Protein AF-A0A3N1J635-F1 (afdb_monomer_lite)

Secondary structure (DSSP, 8-state):
-EEEEE-SS-EEEEETTEEEE---SSTTPPP-EEEEEETTEEEEEETTEEEEEETTEEEETTTEEEETTEEEEGGGTTT--STTHHHHHHHHHHHHHHHHTSEETTEE---HHHHHHHGGG-

Structure (mmCIF, N/CA/C/O backbone):
data_AF-A0A3N1J635-F1
#
_entry.id   AF-A0A3N1J635-F1
#
loop_
_atom_site.group_PDB
_atom_site.id
_atom_site.type_symbol
_atom_site.label_atom_id
_atom_site.label_alt_id
_atom_site.label_comp_id
_atom_site.label_asym_id
_atom_site.label_entity_id
_atom_site.label_seq_id
_atom_site.pdbx_PDB_ins_code
_atom_site.Cartn_x
_atom_site.Cartn_y
_atom_site.Cartn_z
_atom_site.occupancy
_atom_site.B_iso_or_equiv
_atom_site.auth_seq_id
_atom_site.auth_comp_id
_atom_site.auth_asym_id
_atom_site.auth_atom_id
_atom_site.pdbx_PDB_model_num
ATOM 1 N N . MET A 1 1 ? 3.151 10.878 -5.453 1.00 92.69 1 MET A N 1
ATOM 2 C CA . MET A 1 1 ? 3.219 9.441 -5.118 1.00 92.69 1 MET A CA 1
ATOM 3 C C . MET A 1 1 ? 4.577 8.909 -5.542 1.00 92.69 1 MET A C 1
ATOM 5 O O . MET A 1 1 ? 5.062 9.322 -6.589 1.00 92.69 1 MET A O 1
ATOM 9 N N . ASN A 1 2 ? 5.186 8.052 -4.728 1.00 96.00 2 ASN A N 1
ATOM 10 C CA . ASN A 1 2 ? 6.453 7.382 -5.018 1.00 96.00 2 ASN A CA 1
ATOM 11 C C . ASN A 1 2 ? 6.227 5.872 -4.988 1.00 96.00 2 ASN A C 1
ATOM 13 O O . ASN A 1 2 ? 5.566 5.387 -4.074 1.00 96.00 2 ASN A O 1
ATOM 17 N N . ILE A 1 3 ? 6.777 5.138 -5.948 1.00 97.25 3 ILE A N 1
ATOM 18 C CA . ILE A 1 3 ? 6.689 3.676 -6.009 1.00 97.25 3 ILE A CA 1
ATOM 19 C C . ILE A 1 3 ? 8.107 3.117 -6.056 1.00 97.25 3 ILE A C 1
ATOM 21 O O . ILE A 1 3 ? 8.920 3.549 -6.866 1.00 97.25 3 ILE A O 1
ATOM 25 N N . PHE A 1 4 ? 8.407 2.143 -5.211 1.00 97.62 4 PHE A N 1
ATOM 26 C CA . PHE A 1 4 ? 9.686 1.450 -5.171 1.00 97.62 4 PHE A CA 1
ATOM 27 C C . PHE A 1 4 ? 9.448 -0.015 -5.509 1.00 97.62 4 PHE A C 1
ATOM 29 O O . PHE A 1 4 ? 8.783 -0.720 -4.754 1.00 97.62 4 PHE A O 1
ATOM 36 N N . LYS A 1 5 ? 9.979 -0.474 -6.642 1.00 96.50 5 LYS A N 1
ATOM 37 C CA . LYS A 1 5 ? 9.943 -1.884 -7.044 1.00 96.50 5 LYS A CA 1
ATOM 38 C C . LYS A 1 5 ? 11.257 -2.535 -6.659 1.00 96.50 5 LYS A C 1
ATOM 40 O O . LYS A 1 5 ? 12.308 -2.131 -7.159 1.00 96.50 5 LYS A O 1
ATOM 45 N N . HIS A 1 6 ? 11.195 -3.526 -5.783 1.00 96.75 6 HIS A N 1
ATOM 46 C CA . HIS A 1 6 ? 12.367 -4.234 -5.291 1.00 96.75 6 HIS A CA 1
ATOM 47 C C . HIS A 1 6 ? 12.584 -5.514 -6.091 1.00 96.75 6 HIS A C 1
ATO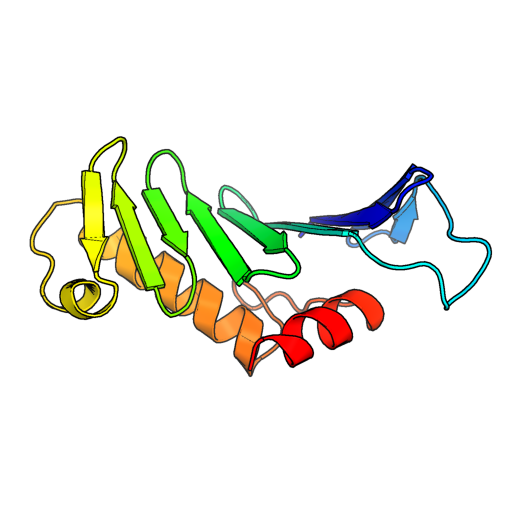M 49 O O . HIS A 1 6 ? 11.704 -6.371 -6.167 1.00 96.75 6 HIS A O 1
ATOM 55 N N . TYR A 1 7 ? 13.777 -5.646 -6.653 1.00 95.62 7 TYR A N 1
ATOM 56 C CA . TYR A 1 7 ? 14.266 -6.826 -7.355 1.00 95.62 7 TYR A CA 1
ATOM 57 C C . TYR A 1 7 ? 15.438 -7.415 -6.575 1.00 95.62 7 TYR A C 1
ATOM 59 O O . TYR A 1 7 ? 15.968 -6.794 -5.652 1.00 95.62 7 TYR A O 1
ATOM 67 N N . ARG A 1 8 ? 15.892 -8.607 -6.970 1.00 94.50 8 ARG A N 1
ATOM 68 C CA . ARG A 1 8 ? 17.088 -9.220 -6.371 1.00 94.50 8 ARG A CA 1
ATOM 69 C C . ARG A 1 8 ? 18.328 -8.327 -6.509 1.00 94.50 8 ARG A C 1
ATOM 71 O O . ARG A 1 8 ? 19.135 -8.276 -5.589 1.00 94.50 8 ARG A O 1
ATOM 78 N N . ASN A 1 9 ? 18.462 -7.644 -7.644 1.00 93.62 9 ASN A N 1
ATOM 79 C CA . ASN A 1 9 ? 19.675 -6.915 -8.018 1.00 93.62 9 ASN A CA 1
ATOM 80 C C . ASN A 1 9 ? 19.616 -5.414 -7.699 1.00 93.62 9 ASN A C 1
ATOM 82 O O . ASN A 1 9 ? 20.615 -4.715 -7.847 1.00 93.62 9 ASN A O 1
ATOM 86 N N . GLY A 1 10 ? 18.467 -4.898 -7.260 1.00 95.62 10 GLY A N 1
ATOM 87 C CA . GLY A 1 10 ? 18.327 -3.480 -6.963 1.00 95.62 10 GLY A CA 1
ATOM 88 C C . GLY A 1 10 ? 16.883 -3.018 -6.839 1.00 95.62 10 GLY A C 1
ATOM 89 O O . GLY A 1 10 ? 15.946 -3.812 -6.805 1.00 95.62 10 GLY A O 1
ATOM 90 N N . THR A 1 11 ? 16.703 -1.703 -6.734 1.00 97.25 11 THR A N 1
ATOM 91 C CA . THR A 1 11 ? 15.385 -1.069 -6.601 1.00 97.25 11 THR A CA 1
ATOM 92 C C . THR A 1 11 ? 15.188 -0.032 -7.696 1.00 97.25 11 THR A C 1
ATOM 94 O O . THR A 1 11 ? 16.042 0.836 -7.876 1.00 97.25 11 THR A O 1
ATOM 97 N N . THR A 1 12 ? 14.055 -0.103 -8.391 1.00 96.38 12 THR A N 1
ATOM 98 C CA . THR A 1 12 ? 13.582 0.982 -9.260 1.00 96.38 12 THR A CA 1
ATOM 99 C C . THR A 1 12 ? 12.707 1.917 -8.435 1.00 96.38 12 THR A C 1
ATOM 101 O O . THR A 1 12 ? 11.755 1.458 -7.800 1.00 96.38 12 THR A O 1
ATOM 104 N N . HIS A 1 13 ? 12.980 3.216 -8.469 1.00 96.81 13 HIS A N 1
ATOM 105 C CA . HIS A 1 13 ? 12.145 4.254 -7.869 1.00 96.81 13 HIS A CA 1
ATOM 106 C C . HIS A 1 13 ? 11.390 4.993 -8.973 1.00 96.81 13 HIS A C 1
ATOM 108 O O . HIS A 1 13 ? 11.992 5.509 -9.905 1.00 96.81 13 HIS A O 1
ATOM 114 N N . ILE A 1 14 ? 10.066 5.023 -8.886 1.00 94.44 14 ILE A N 1
ATOM 115 C CA . ILE A 1 14 ? 9.170 5.692 -9.827 1.00 94.44 14 ILE A CA 1
ATOM 116 C C . ILE A 1 14 ? 8.509 6.868 -9.119 1.00 94.44 14 ILE A C 1
ATOM 118 O O . ILE A 1 14 ? 7.963 6.738 -8.020 1.00 94.44 14 ILE A O 1
ATOM 122 N N . THR A 1 15 ? 8.540 8.013 -9.786 1.00 92.25 15 THR A N 1
ATOM 123 C CA . THR A 1 15 ? 7.937 9.273 -9.353 1.00 92.25 15 THR A CA 1
ATOM 124 C C . THR A 1 15 ? 7.111 9.868 -10.491 1.00 92.25 15 THR A C 1
ATOM 126 O O . THR A 1 15 ? 7.095 9.343 -11.604 1.00 92.25 15 THR A O 1
ATOM 129 N N . SER A 1 16 ? 6.454 11.002 -10.249 1.00 86.75 16 SER A N 1
ATOM 130 C CA . SER A 1 16 ? 5.748 11.738 -11.304 1.00 86.75 16 SER A CA 1
ATOM 131 C C . SER A 1 16 ? 6.665 12.275 -12.409 1.00 86.75 16 SER A C 1
ATOM 133 O O . SER A 1 16 ? 6.176 12.561 -13.495 1.00 86.75 16 SER A O 1
ATOM 135 N N . SER A 1 17 ? 7.969 12.435 -12.154 1.00 88.06 17 SER A N 1
ATOM 136 C CA . SER A 1 17 ? 8.940 12.930 -13.141 1.00 88.06 17 SER A CA 1
ATOM 137 C C . SER A 1 17 ? 9.660 11.818 -13.909 1.00 88.06 17 SER A C 1
ATOM 139 O O . SER A 1 17 ? 10.460 12.120 -14.791 1.00 88.06 17 SER A O 1
ATOM 141 N N . GLY A 1 18 ? 9.389 10.547 -13.595 1.00 89.62 18 GLY A N 1
ATOM 142 C CA . GLY A 1 18 ? 9.998 9.390 -14.251 1.00 89.62 18 GLY A CA 1
ATOM 143 C C . GLY A 1 18 ? 10.548 8.355 -13.270 1.00 89.62 18 GLY A C 1
ATOM 144 O O . GLY A 1 18 ? 10.279 8.404 -12.064 1.00 89.62 18 GLY A O 1
ATOM 145 N N . SER A 1 19 ? 11.314 7.405 -13.809 1.00 92.12 19 SER A N 1
ATOM 146 C CA . SER A 1 19 ? 11.941 6.308 -13.069 1.00 92.12 19 SER A CA 1
ATOM 147 C C . SER A 1 19 ? 13.455 6.477 -12.944 1.00 92.12 19 SER A C 1
ATOM 149 O O . SER A 1 19 ? 14.116 6.860 -13.907 1.00 92.12 19 SER A O 1
ATOM 151 N N . THR A 1 20 ? 14.011 6.134 -11.786 1.00 94.75 20 THR A N 1
ATOM 152 C CA . THR A 1 20 ? 15.453 6.129 -11.501 1.00 94.75 20 THR A CA 1
ATOM 153 C C . THR A 1 20 ? 15.857 4.869 -10.725 1.00 94.75 20 THR A C 1
ATOM 155 O O . THR A 1 20 ? 15.009 4.124 -10.226 1.00 94.75 20 THR A O 1
ATOM 158 N N . GLY A 1 21 ? 17.164 4.620 -10.607 1.00 94.06 21 GLY A N 1
ATOM 159 C CA . GLY A 1 21 ? 17.709 3.479 -9.870 1.00 94.06 21 GLY A CA 1
ATOM 160 C C . GLY A 1 21 ? 17.962 2.267 -10.760 1.00 94.06 21 GLY A C 1
ATOM 161 O O . GLY A 1 21 ? 18.384 2.415 -11.903 1.00 94.06 21 GLY A O 1
ATOM 162 N N . TYR A 1 22 ? 17.747 1.070 -10.216 1.00 94.56 22 TYR A N 1
ATOM 163 C CA . TYR A 1 22 ? 17.959 -0.172 -10.953 1.00 94.56 22 TYR A CA 1
ATOM 164 C C . TYR A 1 22 ? 16.969 -0.285 -12.110 1.00 94.56 22 TYR A C 1
ATOM 166 O O . TYR A 1 22 ? 15.758 -0.166 -11.906 1.00 94.56 22 TYR A O 1
ATOM 174 N N . GLU A 1 23 ? 17.487 -0.553 -13.301 1.00 90.88 23 GLU A N 1
ATOM 175 C CA . GLU A 1 23 ? 16.697 -0.879 -14.478 1.00 90.88 23 GLU A CA 1
ATOM 176 C C . GLU A 1 23 ? 16.802 -2.392 -14.712 1.00 90.88 23 GLU A C 1
ATOM 178 O O . GLU A 1 23 ? 17.909 -2.890 -14.922 1.00 90.88 23 GLU A O 1
ATOM 183 N N . PRO A 1 24 ? 15.694 -3.149 -14.611 1.00 86.88 24 PRO A N 1
ATOM 184 C CA . PRO A 1 24 ? 15.732 -4.587 -14.838 1.00 86.88 24 PRO A CA 1
ATOM 185 C C . PRO A 1 24 ? 16.089 -4.867 -16.300 1.00 86.88 24 PRO A C 1
ATOM 187 O O . PRO A 1 24 ? 15.443 -4.345 -17.212 1.00 86.88 24 PRO A O 1
ATOM 190 N N . GLU A 1 25 ? 17.084 -5.724 -16.525 1.00 81.75 25 GLU A N 1
ATOM 191 C CA . GLU A 1 25 ? 17.581 -6.064 -17.867 1.00 81.75 25 GLU A CA 1
ATOM 192 C C . GLU A 1 25 ? 16.533 -6.849 -18.666 1.00 81.75 25 GLU A C 1
ATOM 194 O O . GLU A 1 25 ? 16.496 -6.819 -19.897 1.00 81.75 25 GLU A O 1
ATOM 199 N N . SER A 1 26 ? 15.648 -7.550 -17.953 1.00 78.38 26 SER A N 1
ATOM 200 C CA . SER A 1 26 ? 14.553 -8.317 -18.529 1.00 78.38 26 SER A CA 1
ATOM 201 C C . SER A 1 26 ? 13.212 -7.957 -17.903 1.00 78.38 26 SER A C 1
ATOM 203 O O . SER A 1 26 ? 13.061 -7.817 -16.687 1.00 78.38 26 SER A O 1
ATOM 205 N N . ARG A 1 27 ? 12.170 -7.939 -18.742 1.00 74.81 27 ARG A N 1
ATOM 206 C CA . ARG A 1 27 ? 10.774 -7.834 -18.287 1.00 74.81 27 ARG A CA 1
ATOM 207 C C . ARG A 1 27 ? 10.358 -8.996 -17.376 1.00 74.81 27 ARG A C 1
ATOM 209 O O . ARG A 1 27 ? 9.398 -8.841 -16.626 1.00 74.81 27 ARG A O 1
ATOM 216 N N . ASN A 1 28 ? 11.086 -10.113 -17.413 1.00 80.38 28 ASN A N 1
ATOM 217 C CA . ASN A 1 28 ? 10.784 -11.321 -16.644 1.00 80.38 28 ASN A CA 1
ATOM 218 C C . ASN A 1 28 ? 11.399 -11.323 -15.240 1.00 80.38 28 ASN A C 1
ATOM 220 O O . ASN A 1 28 ? 11.138 -12.247 -14.473 1.00 80.38 28 ASN A O 1
ATOM 224 N N . GLU A 1 29 ? 12.213 -10.326 -14.883 1.00 89.62 29 GLU A N 1
ATOM 225 C CA . GLU A 1 29 ? 12.757 -10.257 -13.528 1.00 89.62 29 GLU A CA 1
ATOM 226 C C . GLU A 1 29 ? 11.642 -10.134 -12.492 1.00 89.62 29 GLU A C 1
ATOM 228 O O . GLU A 1 29 ? 10.795 -9.242 -12.572 1.00 89.62 29 GLU A O 1
ATOM 233 N N . THR A 1 30 ? 11.644 -11.029 -11.508 1.00 90.62 30 THR A N 1
ATOM 234 C CA . THR A 1 30 ? 10.616 -11.086 -10.470 1.00 90.62 30 THR A CA 1
ATOM 235 C C . THR A 1 30 ? 10.694 -9.869 -9.552 1.00 90.62 30 THR A C 1
ATOM 237 O O . THR A 1 30 ? 11.735 -9.592 -8.953 1.00 90.62 30 THR A O 1
ATOM 240 N 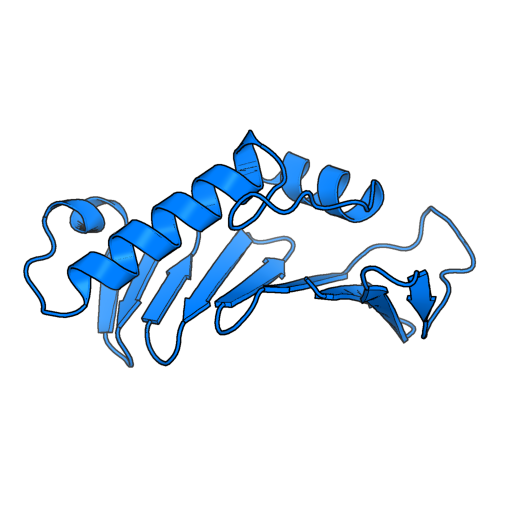N . ILE A 1 31 ? 9.565 -9.178 -9.395 1.00 93.94 31 ILE A N 1
ATOM 241 C CA . ILE A 1 31 ? 9.389 -8.167 -8.352 1.00 93.94 31 ILE A CA 1
ATOM 242 C C . ILE A 1 31 ? 9.207 -8.906 -7.022 1.00 93.94 31 ILE A C 1
ATOM 244 O O . ILE A 1 31 ? 8.286 -9.704 -6.874 1.00 93.94 31 ILE A O 1
ATOM 248 N N . LEU A 1 32 ? 10.099 -8.656 -6.066 1.00 95.25 32 LEU A N 1
ATOM 249 C CA . LEU A 1 32 ? 10.088 -9.286 -4.743 1.00 95.25 32 LEU A CA 1
ATOM 250 C C . LEU A 1 32 ? 9.172 -8.553 -3.762 1.00 95.25 32 LEU A C 1
ATOM 252 O O . LEU A 1 32 ? 8.592 -9.173 -2.877 1.00 95.25 32 LEU A O 1
ATOM 256 N N . ALA A 1 33 ? 9.080 -7.232 -3.901 1.00 97.12 33 ALA A N 1
ATOM 257 C CA . ALA A 1 33 ? 8.198 -6.385 -3.114 1.00 97.12 33 ALA A CA 1
ATOM 258 C C . ALA A 1 33 ? 7.962 -5.054 -3.833 1.00 97.12 33 ALA A C 1
ATOM 260 O O . ALA A 1 33 ? 8.806 -4.604 -4.617 1.00 97.12 33 ALA A O 1
ATOM 261 N N . ILE A 1 34 ? 6.850 -4.397 -3.516 1.00 97.94 34 ILE A N 1
ATOM 262 C CA . ILE A 1 34 ? 6.578 -3.021 -3.936 1.00 97.94 34 ILE A CA 1
ATOM 263 C C . ILE A 1 34 ? 6.268 -2.181 -2.707 1.00 97.94 34 ILE A C 1
ATOM 265 O O . ILE A 1 34 ? 5.412 -2.550 -1.909 1.00 97.94 34 ILE A O 1
ATOM 269 N N . ASN A 1 35 ? 6.927 -1.034 -2.577 1.00 98.00 35 ASN A N 1
ATOM 270 C CA . ASN A 1 35 ? 6.547 -0.020 -1.601 1.00 98.00 35 ASN A CA 1
ATOM 271 C C . ASN A 1 35 ? 5.925 1.170 -2.327 1.00 98.00 35 ASN A C 1
ATOM 273 O O . ASN A 1 35 ? 6.558 1.750 -3.205 1.00 98.00 35 ASN A O 1
ATOM 277 N N . ILE A 1 36 ? 4.712 1.564 -1.954 1.00 97.50 36 ILE A N 1
ATOM 278 C CA . ILE A 1 36 ? 4.053 2.764 -2.473 1.00 97.50 36 ILE A CA 1
ATOM 279 C C . ILE A 1 36 ? 3.946 3.771 -1.334 1.00 97.50 36 ILE A C 1
ATOM 281 O O . ILE A 1 36 ? 3.440 3.458 -0.259 1.00 97.50 36 ILE A O 1
ATOM 285 N N . GLN A 1 37 ? 4.425 4.988 -1.564 1.00 96.25 37 GLN A N 1
ATOM 286 C CA . GLN A 1 37 ? 4.334 6.094 -0.623 1.00 96.25 37 GLN A CA 1
ATOM 287 C C . GLN A 1 37 ? 3.472 7.216 -1.204 1.00 96.25 37 GLN A C 1
ATOM 289 O O . GLN A 1 37 ? 3.757 7.765 -2.278 1.00 96.25 37 GLN A O 1
ATOM 294 N N . HIS A 1 38 ? 2.453 7.610 -0.448 1.00 94.44 38 HIS A N 1
ATOM 295 C CA . HIS A 1 38 ? 1.585 8.737 -0.758 1.00 94.44 38 HIS A CA 1
ATOM 296 C C . HIS A 1 38 ? 1.410 9.595 0.501 1.00 94.44 38 HIS A C 1
ATOM 298 O O . HIS A 1 38 ? 0.722 9.203 1.437 1.00 94.44 38 HIS A O 1
ATOM 304 N N . GLY A 1 39 ? 2.064 10.760 0.556 1.00 93.06 39 GLY A N 1
ATOM 305 C CA . GLY A 1 39 ? 2.081 11.587 1.768 1.00 93.06 39 GLY A CA 1
ATOM 306 C C . GLY A 1 39 ? 2.685 10.837 2.964 1.00 93.06 39 GLY A C 1
ATOM 307 O O . GLY A 1 39 ? 3.804 10.331 2.873 1.00 93.06 39 GLY A O 1
ATOM 308 N N . GLU A 1 40 ? 1.932 10.760 4.065 1.00 94.69 40 GLU A N 1
ATOM 309 C CA . GLU A 1 40 ? 2.300 10.022 5.287 1.00 94.69 40 GLU A CA 1
ATOM 310 C C . GLU A 1 40 ? 1.919 8.524 5.243 1.00 94.69 40 GLU A C 1
ATOM 312 O O . GLU A 1 40 ? 2.142 7.798 6.215 1.00 94.69 40 GLU A O 1
ATOM 317 N N . TYR A 1 41 ? 1.302 8.062 4.152 1.00 96.56 41 TYR A N 1
ATOM 318 C CA . TYR A 1 41 ? 0.813 6.693 4.006 1.00 96.56 41 TYR A CA 1
ATOM 319 C C . TYR A 1 41 ? 1.824 5.827 3.261 1.00 96.56 41 TYR A C 1
ATOM 321 O O . TYR A 1 41 ? 2.388 6.234 2.238 1.00 96.56 41 TYR A O 1
ATOM 329 N N . HIS A 1 42 ? 2.014 4.609 3.765 1.00 97.69 42 HIS A N 1
ATOM 330 C CA . HIS A 1 42 ? 2.935 3.631 3.197 1.00 97.69 42 HIS A CA 1
ATOM 331 C C . HIS A 1 42 ? 2.215 2.311 2.951 1.00 97.69 42 HIS A C 1
ATOM 333 O O . HIS A 1 42 ? 1.674 1.714 3.885 1.00 97.69 42 HIS A O 1
ATOM 339 N N . VAL A 1 43 ? 2.242 1.848 1.706 1.00 98.00 43 VAL A N 1
ATOM 340 C CA . VAL A 1 43 ? 1.758 0.531 1.298 1.00 98.00 43 VAL A CA 1
ATOM 341 C C . VAL A 1 43 ? 2.951 -0.356 0.986 1.00 98.00 43 VAL A C 1
ATOM 343 O O . VAL A 1 43 ? 3.858 0.049 0.265 1.00 98.00 43 VAL A O 1
ATOM 346 N N . HIS A 1 44 ? 2.922 -1.573 1.504 1.00 97.81 44 HIS A N 1
ATOM 347 C CA . HIS A 1 44 ? 3.881 -2.630 1.243 1.00 97.81 44 HIS A CA 1
ATOM 348 C C . HIS A 1 44 ? 3.146 -3.802 0.600 1.00 97.81 44 HIS A C 1
ATOM 350 O O . HIS A 1 44 ? 2.231 -4.366 1.200 1.00 97.81 44 HIS A O 1
ATOM 356 N N . VAL A 1 45 ? 3.544 -4.155 -0.613 1.00 97.31 45 VAL A N 1
ATOM 357 C CA . VAL A 1 45 ? 3.016 -5.279 -1.384 1.00 97.31 45 VAL A CA 1
ATOM 358 C C . VAL A 1 45 ? 4.077 -6.368 -1.387 1.00 97.31 45 VAL A C 1
ATOM 360 O O . VAL A 1 45 ? 5.177 -6.169 -1.909 1.00 97.31 45 VAL A O 1
ATOM 363 N N . TYR A 1 46 ? 3.743 -7.505 -0.795 1.00 93.88 46 TYR A N 1
ATOM 364 C CA . TYR A 1 46 ? 4.563 -8.710 -0.765 1.00 93.88 46 TYR A CA 1
ATOM 365 C C . TYR A 1 46 ? 3.811 -9.855 -1.442 1.00 93.88 46 TYR A C 1
ATOM 367 O O . TYR A 1 46 ? 2.588 -9.800 -1.509 1.00 93.88 46 TYR A O 1
ATOM 375 N N . PRO A 1 47 ? 4.492 -10.937 -1.859 1.00 87.12 47 PRO A N 1
ATOM 376 C CA . PRO A 1 47 ? 3.817 -12.111 -2.410 1.00 87.12 47 PRO A CA 1
ATOM 377 C C . PRO A 1 47 ? 2.760 -12.732 -1.478 1.00 87.12 47 PRO A C 1
ATOM 379 O O . PRO A 1 47 ? 1.838 -13.384 -1.952 1.00 87.12 47 PRO A O 1
ATOM 382 N N . ASP A 1 48 ? 2.893 -12.564 -0.156 1.00 87.50 48 ASP A N 1
ATOM 383 C CA . ASP A 1 48 ? 1.978 -13.107 0.859 1.00 87.50 48 ASP A CA 1
ATOM 384 C C . ASP A 1 48 ? 0.928 -12.092 1.360 1.00 87.50 48 ASP A C 1
ATOM 386 O O . ASP A 1 48 ? 0.223 -12.346 2.351 1.00 87.50 48 ASP A O 1
ATOM 390 N N . GLY A 1 49 ? 0.837 -10.921 0.726 1.00 93.81 49 GLY A N 1
ATOM 391 C CA . GLY A 1 49 ? -0.225 -9.954 0.970 1.00 93.81 49 GLY A CA 1
ATOM 392 C C . GLY A 1 49 ? 0.214 -8.494 1.003 1.00 93.81 49 GLY A C 1
ATOM 393 O O . GLY A 1 49 ? 1.386 -8.138 0.890 1.00 93.81 49 GLY A O 1
ATOM 394 N N . ILE A 1 50 ? -0.783 -7.637 1.227 1.00 97.62 50 ILE A N 1
ATOM 395 C CA . ILE A 1 50 ? -0.643 -6.182 1.165 1.00 97.62 50 ILE A CA 1
ATOM 396 C C 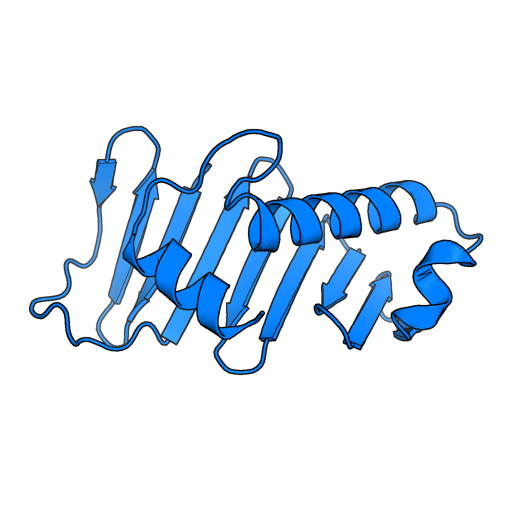. ILE A 1 50 ? -0.863 -5.581 2.547 1.00 97.62 50 ILE A C 1
ATOM 398 O O . ILE A 1 50 ? -1.794 -5.953 3.266 1.00 97.62 50 ILE A O 1
ATOM 402 N N . ILE A 1 51 ? 0.008 -4.651 2.929 1.00 97.88 51 ILE A N 1
ATOM 403 C CA . ILE A 1 51 ? -0.053 -3.931 4.196 1.00 97.88 51 ILE A CA 1
ATOM 404 C C . ILE A 1 51 ? -0.053 -2.436 3.915 1.00 97.88 51 ILE A C 1
ATOM 406 O O . ILE A 1 51 ? 0.907 -1.930 3.350 1.00 97.88 51 ILE A O 1
ATOM 410 N N . ILE A 1 52 ? -1.068 -1.715 4.383 1.00 98.38 52 ILE A N 1
ATOM 411 C CA . ILE A 1 52 ? -1.052 -0.249 4.433 1.00 98.38 52 ILE A CA 1
ATOM 412 C C . ILE A 1 52 ? -0.796 0.222 5.864 1.00 98.38 52 ILE A C 1
ATOM 414 O O . ILE A 1 52 ? -1.240 -0.408 6.829 1.00 98.38 52 ILE A O 1
ATOM 418 N N . SER A 1 53 ? -0.062 1.319 6.025 1.00 97.81 53 SER A N 1
ATOM 419 C CA . SER A 1 53 ? 0.304 1.857 7.331 1.00 97.81 53 SER A CA 1
ATOM 420 C C . SER A 1 53 ? 0.312 3.382 7.387 1.00 97.81 53 SER A C 1
ATOM 422 O O . SER A 1 53 ? 0.548 4.070 6.394 1.00 97.81 53 SER A O 1
ATOM 424 N N . TYR A 1 54 ? 0.043 3.880 8.593 1.00 96.94 54 TYR A N 1
ATOM 425 C CA . TYR A 1 54 ? 0.082 5.282 8.989 1.00 96.94 54 TYR A CA 1
ATOM 426 C C . TYR A 1 54 ? 0.521 5.367 10.452 1.00 96.94 54 TYR A C 1
ATOM 428 O O . TYR A 1 54 ? -0.181 4.877 11.343 1.00 96.94 54 TYR A O 1
ATOM 436 N N . LYS A 1 55 ? 1.671 5.995 10.726 1.00 96.06 55 LYS A N 1
ATOM 437 C CA . LYS A 1 55 ? 2.262 6.062 12.076 1.00 96.06 55 LYS A CA 1
ATOM 438 C C . LYS A 1 55 ? 2.362 4.660 12.707 1.00 96.06 55 LYS A C 1
ATOM 440 O O . LYS A 1 55 ? 3.034 3.782 12.179 1.00 96.06 55 LYS A O 1
ATOM 445 N N . TYR A 1 56 ? 1.692 4.438 13.838 1.00 96.56 56 TYR A N 1
ATOM 446 C CA . TYR A 1 56 ? 1.659 3.164 14.5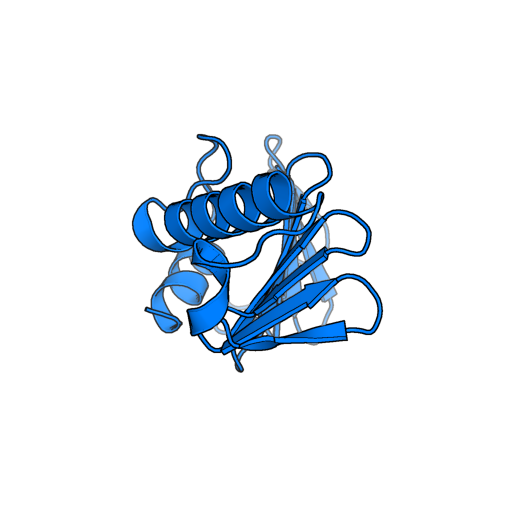61 1.00 96.56 56 TYR A CA 1
ATOM 447 C C . TYR A 1 56 ? 0.482 2.258 14.153 1.00 96.56 56 TYR A C 1
ATOM 449 O O . TYR A 1 56 ? 0.319 1.176 14.725 1.00 96.56 56 TYR A O 1
ATOM 457 N N . ILE A 1 57 ? -0.344 2.682 13.194 1.00 97.56 57 ILE A N 1
ATOM 458 C CA . ILE A 1 57 ? -1.525 1.963 12.712 1.00 97.56 57 ILE A CA 1
ATOM 459 C C . ILE A 1 57 ? -1.179 1.253 11.402 1.00 97.56 57 ILE A C 1
ATOM 461 O O . ILE A 1 57 ? -0.492 1.808 10.545 1.00 97.56 57 ILE A O 1
ATOM 465 N N . ARG A 1 58 ? -1.656 0.020 11.232 1.00 97.75 58 ARG A N 1
ATOM 466 C CA . ARG A 1 58 ? -1.503 -0.729 9.975 1.00 97.75 58 ARG A CA 1
ATOM 467 C C . ARG A 1 58 ? -2.639 -1.709 9.744 1.00 97.75 58 ARG A C 1
ATOM 469 O O . ARG A 1 58 ? -3.135 -2.300 10.702 1.00 97.75 58 ARG A O 1
ATOM 476 N N . ILE A 1 59 ? -2.974 -1.938 8.484 1.00 98.31 59 ILE A N 1
ATOM 477 C CA . ILE A 1 59 ? -3.958 -2.924 8.031 1.00 98.31 59 ILE A CA 1
ATOM 478 C C . ILE A 1 59 ? -3.245 -3.897 7.096 1.00 98.31 59 ILE A C 1
ATOM 480 O O . ILE A 1 59 ? -2.601 -3.457 6.149 1.00 98.31 59 ILE A O 1
ATOM 484 N N . LYS A 1 60 ? -3.341 -5.206 7.365 1.00 97.25 60 LYS A N 1
ATOM 485 C CA . LYS A 1 60 ? -3.001 -6.264 6.403 1.00 97.25 60 LYS A CA 1
ATOM 486 C C . LYS A 1 60 ? -4.294 -6.692 5.712 1.00 97.25 60 LYS A C 1
ATOM 488 O O . LYS A 1 60 ? -5.205 -7.170 6.395 1.00 97.25 60 LYS A O 1
ATOM 493 N N . TYR A 1 61 ? -4.356 -6.497 4.396 1.00 95.75 61 TYR A N 1
ATOM 494 C CA . TYR A 1 61 ? -5.542 -6.726 3.571 1.00 95.75 61 TYR A CA 1
ATOM 495 C C . TYR A 1 61 ? -6.176 -8.092 3.853 1.00 95.75 61 TYR A C 1
ATOM 497 O O . TYR A 1 61 ? -5.472 -9.100 3.931 1.00 95.75 61 TYR A O 1
ATOM 505 N N . GLY A 1 62 ? -7.494 -8.105 4.073 1.00 93.06 62 GLY A N 1
ATOM 506 C CA . GLY A 1 62 ? -8.280 -9.318 4.318 1.00 93.06 62 GLY A CA 1
ATOM 507 C C . GLY A 1 62 ? -7.968 -10.080 5.615 1.00 93.06 62 GLY A C 1
ATOM 508 O O . GLY A 1 62 ? -8.602 -11.098 5.872 1.00 93.06 62 GLY A O 1
ATOM 509 N N . GLN A 1 63 ? -7.022 -9.626 6.449 1.00 95.69 63 GLN A N 1
ATOM 510 C CA . GLN A 1 63 ? -6.552 -10.407 7.601 1.00 95.69 63 GLN A CA 1
ATOM 511 C C . GLN A 1 63 ? -6.766 -9.702 8.941 1.00 95.69 63 GLN A C 1
ATOM 513 O O . GLN A 1 63 ? -7.505 -10.186 9.800 1.00 95.69 63 GLN A O 1
ATOM 518 N N . TYR A 1 64 ? -6.076 -8.586 9.176 1.00 97.62 64 TYR A N 1
ATOM 519 C CA . TYR A 1 64 ? -6.053 -7.952 10.494 1.00 97.62 64 TYR A CA 1
ATOM 520 C C . TYR A 1 64 ? -5.681 -6.478 10.416 1.00 97.62 64 TYR A C 1
ATOM 522 O O . TYR A 1 64 ? -5.010 -6.041 9.482 1.00 97.62 64 TYR A O 1
ATOM 530 N N . PHE A 1 65 ? -5.983 -5.740 11.480 1.00 98.25 65 PHE A N 1
ATOM 531 C CA . PHE A 1 65 ? -5.387 -4.430 11.724 1.00 98.25 65 PHE A CA 1
ATOM 532 C C . PHE A 1 65 ? -4.613 -4.411 13.043 1.00 98.25 65 PHE A C 1
ATOM 534 O O . PHE A 1 65 ? -4.809 -5.247 13.931 1.00 98.25 65 PHE A O 1
ATOM 541 N N . LYS A 1 66 ? -3.658 -3.490 13.153 1.00 98.00 66 LYS A N 1
ATOM 542 C CA . LYS A 1 66 ? -2.868 -3.268 14.363 1.00 98.00 66 LYS A CA 1
ATOM 543 C C . LYS A 1 66 ? -2.856 -1.799 14.739 1.00 98.00 66 LYS A C 1
ATOM 545 O O . LYS A 1 66 ? -2.771 -0.934 13.871 1.00 98.00 66 LYS A O 1
ATOM 550 N N . ILE A 1 67 ? -2.838 -1.563 16.045 1.00 97.62 67 ILE A N 1
ATOM 551 C CA . ILE A 1 67 ? -2.619 -0.260 16.671 1.00 97.62 67 ILE A CA 1
ATOM 552 C C . ILE A 1 67 ? -1.450 -0.433 17.643 1.00 97.62 67 ILE A C 1
ATOM 554 O O . ILE A 1 67 ? -1.576 -1.077 18.690 1.00 97.62 67 ILE A O 1
ATOM 558 N N . GLY A 1 68 ? -0.272 0.054 17.257 1.00 95.50 68 GLY A N 1
ATOM 559 C CA . GLY A 1 68 ? 0.975 -0.202 17.971 1.00 95.50 68 GLY A CA 1
ATOM 560 C C . GLY A 1 68 ? 1.259 -1.705 18.063 1.00 95.50 68 GLY A C 1
ATOM 561 O O . GLY A 1 68 ? 1.487 -2.378 17.050 1.00 95.50 68 GLY A O 1
ATOM 562 N N . LYS A 1 69 ? 1.234 -2.235 19.291 1.00 95.00 69 LYS A N 1
ATOM 563 C CA . LYS A 1 69 ? 1.448 -3.662 19.588 1.00 95.00 69 LYS A CA 1
ATOM 564 C C . LYS A 1 69 ? 0.178 -4.518 19.515 1.00 95.00 69 LYS A C 1
ATOM 566 O O . LYS A 1 69 ? 0.285 -5.738 19.420 1.00 95.00 69 LYS A O 1
ATOM 571 N N . HIS A 1 70 ? -1.004 -3.907 19.568 1.00 96.81 70 HIS A N 1
ATOM 572 C CA . HIS A 1 70 ? -2.275 -4.630 19.630 1.00 96.81 70 HIS A CA 1
ATOM 573 C C . HIS A 1 70 ? -2.724 -5.052 18.232 1.00 96.81 70 HIS A C 1
ATOM 575 O O . HIS A 1 70 ? -2.608 -4.267 17.292 1.00 96.81 70 HIS A O 1
ATOM 581 N N . LYS A 1 71 ? -3.216 -6.288 18.101 1.00 97.56 71 LYS A N 1
ATOM 582 C CA . LYS A 1 71 ? -3.690 -6.892 16.848 1.00 97.56 71 LYS A CA 1
ATOM 583 C C . LYS A 1 71 ? -5.162 -7.270 16.996 1.00 97.56 71 LYS A C 1
ATOM 585 O O . LYS A 1 71 ? -5.518 -7.900 17.985 1.00 97.56 71 LYS A O 1
ATOM 590 N N . TYR A 1 72 ? -5.957 -6.932 15.991 1.00 97.69 72 TYR A N 1
ATOM 591 C CA . TYR A 1 72 ? -7.400 -7.157 15.932 1.00 97.69 72 TYR A CA 1
ATOM 592 C C . TYR A 1 72 ? -7.764 -7.802 14.595 1.00 97.69 72 TYR A C 1
ATOM 594 O O . TYR A 1 72 ? -7.054 -7.597 13.605 1.00 97.69 72 TYR A O 1
ATOM 602 N N . LEU A 1 73 ? -8.840 -8.586 14.548 1.00 97.56 73 LEU A N 1
ATOM 603 C CA . LEU A 1 73 ? -9.307 -9.171 13.291 1.00 97.56 73 LEU A CA 1
ATOM 604 C C . LEU A 1 73 ? -9.865 -8.076 12.385 1.00 97.56 73 LEU A C 1
ATOM 606 O O . LEU A 1 73 ? -10.451 -7.107 12.863 1.00 97.56 73 LEU A O 1
ATOM 610 N N . ILE A 1 74 ? -9.705 -8.226 11.068 1.00 96.06 74 ILE A N 1
ATOM 611 C CA . ILE A 1 74 ? -10.229 -7.228 10.125 1.00 96.06 74 ILE A CA 1
ATOM 612 C C . ILE A 1 74 ? -11.759 -7.109 10.201 1.00 96.06 74 ILE A C 1
ATOM 614 O O . ILE A 1 74 ? -12.299 -6.027 10.011 1.00 96.06 74 ILE A O 1
ATOM 618 N N . SER A 1 75 ? -12.451 -8.188 10.582 1.00 96.19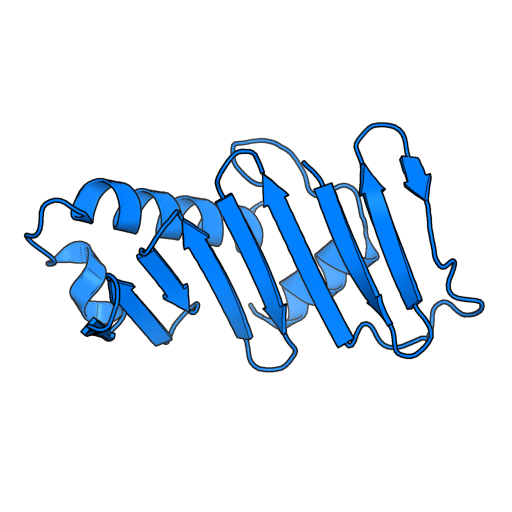 75 SER A N 1
ATOM 619 C CA . SER A 1 75 ? -13.902 -8.214 10.808 1.00 96.19 75 SER A CA 1
ATOM 620 C C . SER A 1 75 ? -14.380 -7.249 11.896 1.00 96.19 75 SER A C 1
ATOM 622 O O . SER A 1 75 ? -15.550 -6.873 11.910 1.00 96.19 75 SER A O 1
ATOM 624 N N . ASP A 1 76 ? -13.491 -6.844 12.803 1.00 96.50 76 ASP A N 1
ATOM 625 C CA . ASP A 1 76 ? -13.826 -5.968 13.925 1.00 96.50 76 ASP A CA 1
ATOM 626 C C . ASP A 1 76 ? -13.647 -4.481 13.582 1.00 96.50 76 ASP A C 1
ATOM 628 O O . ASP A 1 76 ? -13.982 -3.623 14.399 1.00 96.50 76 ASP A O 1
ATOM 632 N N . LEU A 1 77 ? -13.131 -4.159 12.387 1.00 95.88 77 LEU A N 1
ATOM 633 C CA . LEU A 1 77 ? -12.754 -2.801 11.983 1.00 95.88 77 LEU A CA 1
ATOM 634 C C . LEU A 1 77 ? -13.927 -1.815 12.092 1.00 95.88 77 LEU A C 1
ATOM 636 O O . LEU A 1 77 ? -13.808 -0.776 12.738 1.00 95.88 77 LEU A O 1
ATOM 640 N N . GLU A 1 78 ? -15.082 -2.181 11.533 1.00 92.88 78 GLU A N 1
ATOM 641 C CA . GLU A 1 78 ? -16.292 -1.345 11.526 1.00 92.88 78 GLU A CA 1
ATOM 642 C C . GLU A 1 78 ? -16.822 -1.047 12.933 1.00 92.88 78 GLU A C 1
ATOM 644 O O . GLU A 1 78 ? -17.351 0.038 13.209 1.00 92.88 78 GLU A O 1
ATOM 649 N N . ARG A 1 79 ? -16.648 -2.016 13.839 1.00 94.50 79 ARG A N 1
ATOM 650 C CA . ARG A 1 79 ? -17.132 -1.979 15.225 1.00 94.50 79 ARG A CA 1
ATOM 651 C C . ARG A 1 79 ? -16.108 -1.399 16.196 1.00 94.50 79 ARG A C 1
ATOM 653 O O . ARG A 1 79 ? -16.432 -1.222 17.367 1.00 94.50 79 ARG A O 1
ATOM 660 N N . PHE A 1 80 ? -14.886 -1.119 15.748 1.00 95.75 80 PHE A N 1
ATOM 661 C CA . PHE A 1 80 ? -13.834 -0.589 16.603 1.00 95.75 80 PHE A CA 1
ATOM 662 C C . PHE A 1 80 ? -14.221 0.796 17.142 1.00 95.75 80 PHE A C 1
ATOM 664 O O . PHE A 1 80 ? -14.562 1.693 16.377 1.00 95.75 80 PHE A O 1
ATOM 671 N N . THR A 1 81 ? -14.153 0.986 18.461 1.00 93.88 81 THR A N 1
ATOM 672 C CA . THR A 1 81 ? -14.625 2.206 19.146 1.00 93.88 81 THR A CA 1
ATOM 673 C C . THR A 1 81 ? -13.507 3.133 19.633 1.00 93.88 81 THR A C 1
ATOM 675 O O . THR A 1 81 ? -13.791 4.148 20.266 1.00 93.88 81 THR A O 1
ATOM 678 N N . GLY A 1 82 ? -12.237 2.820 19.357 1.00 94.44 82 GLY A N 1
ATOM 679 C CA . GLY A 1 82 ? -11.103 3.643 19.790 1.00 94.44 82 GLY A CA 1
ATOM 680 C C . GLY A 1 82 ? -10.911 4.924 18.969 1.00 94.44 82 GLY A C 1
ATOM 681 O O . GLY A 1 82 ? -11.434 5.064 17.862 1.00 94.44 82 GLY A O 1
ATOM 682 N N . SER A 1 83 ? -10.099 5.847 19.489 1.00 95.06 83 SER A N 1
ATOM 683 C CA . SER A 1 83 ? -9.762 7.133 18.851 1.00 95.06 83 SER A CA 1
ATOM 684 C C . SER A 1 83 ? -9.202 6.996 17.432 1.00 95.06 83 SER A C 1
ATOM 686 O O . SER A 1 83 ? -9.414 7.852 16.576 1.00 95.06 83 SER A O 1
ATOM 688 N N . GLU A 1 84 ? -8.518 5.891 17.159 1.00 96.69 84 GLU A N 1
ATOM 689 C CA . GLU A 1 84 ? -7.883 5.569 15.887 1.00 96.69 84 GLU A CA 1
ATOM 690 C C . GLU A 1 84 ? -8.876 5.149 14.800 1.00 96.69 84 GLU A C 1
ATOM 692 O O . GLU A 1 84 ? -8.476 5.027 13.642 1.00 96.69 84 GLU A O 1
ATOM 697 N N . ARG A 1 85 ? -10.160 4.946 15.135 1.00 95.44 85 ARG A N 1
ATOM 698 C CA . ARG A 1 85 ? -11.185 4.439 14.210 1.00 95.44 85 ARG A CA 1
ATOM 699 C C . ARG A 1 85 ? -11.213 5.206 12.891 1.00 95.44 85 ARG A C 1
ATOM 701 O O . ARG A 1 85 ? -11.201 4.591 11.834 1.00 95.44 85 ARG A O 1
ATOM 708 N N . LYS A 1 86 ? -11.195 6.542 12.938 1.00 95.94 86 LYS A N 1
ATOM 709 C CA . LYS A 1 86 ? -11.217 7.375 11.724 1.00 95.94 86 LYS A CA 1
ATOM 710 C C . LYS A 1 86 ? -10.026 7.081 10.806 1.00 95.94 86 LYS A C 1
ATOM 712 O O . LYS A 1 86 ? -10.195 7.001 9.597 1.00 95.94 86 LYS A O 1
ATOM 717 N N . HIS A 1 87 ? -8.834 6.913 11.375 1.00 96.19 87 HIS A N 1
ATOM 718 C CA . HIS A 1 87 ? -7.632 6.597 10.604 1.00 96.19 87 HIS A CA 1
ATOM 719 C C . HIS A 1 87 ? -7.663 5.170 10.059 1.00 96.19 87 HIS A C 1
ATOM 721 O O . HIS A 1 87 ? -7.222 4.943 8.942 1.00 96.19 87 HIS A O 1
ATOM 727 N N . LEU A 1 88 ? -8.198 4.224 10.828 1.00 97.06 88 LEU A N 1
ATOM 728 C CA . LEU A 1 88 ? -8.372 2.839 10.402 1.00 97.06 88 LEU A CA 1
ATOM 729 C C . LEU A 1 88 ? -9.329 2.708 9.216 1.00 97.06 88 LEU A C 1
ATOM 731 O O . LEU A 1 88 ? -8.971 2.073 8.231 1.00 97.06 88 LEU A O 1
ATOM 735 N N . LEU A 1 89 ? -10.503 3.339 9.290 1.00 96.56 89 LEU A N 1
ATOM 736 C CA . LEU A 1 89 ? -11.461 3.341 8.183 1.00 96.56 89 LEU A CA 1
ATOM 737 C C . LEU A 1 89 ? -10.848 3.994 6.944 1.00 96.56 89 LEU A C 1
ATOM 739 O O . LEU A 1 89 ? -10.826 3.384 5.886 1.00 96.56 89 LEU A O 1
ATOM 743 N N . TYR A 1 90 ? -10.206 5.152 7.108 1.00 96.44 90 TYR A N 1
ATOM 744 C CA . TYR A 1 90 ? -9.542 5.824 5.994 1.00 96.44 90 TYR A CA 1
ATOM 745 C C . TYR A 1 90 ? -8.418 4.986 5.359 1.00 96.44 90 TYR A C 1
ATOM 747 O O . TYR A 1 90 ? -8.284 4.947 4.141 1.00 96.44 90 TYR A O 1
ATOM 755 N N . LEU A 1 91 ? -7.609 4.284 6.162 1.00 97.19 91 LEU A N 1
ATOM 756 C CA . LEU A 1 91 ? -6.607 3.352 5.637 1.00 97.19 91 LEU A CA 1
ATOM 757 C C . LEU A 1 91 ? -7.248 2.200 4.856 1.00 97.19 91 LEU A C 1
ATOM 759 O O . LEU A 1 91 ? -6.685 1.757 3.859 1.00 97.19 91 LEU A O 1
ATOM 763 N N . ASN A 1 92 ? -8.387 1.695 5.324 1.00 97.00 92 ASN A N 1
ATOM 764 C CA . ASN A 1 92 ? -9.113 0.632 4.645 1.00 97.00 92 ASN A CA 1
ATOM 765 C C . ASN A 1 92 ? -9.706 1.118 3.317 1.00 97.00 92 ASN A C 1
ATOM 767 O O . ASN A 1 92 ? -9.592 0.409 2.323 1.00 97.00 92 ASN A O 1
ATOM 771 N N . ASP A 1 93 ? -10.241 2.338 3.285 1.00 96.31 93 ASP A N 1
ATOM 772 C CA . ASP A 1 93 ? -10.752 2.975 2.069 1.00 96.31 93 ASP A CA 1
ATOM 773 C C . ASP A 1 93 ? -9.630 3.187 1.044 1.00 96.31 93 ASP A C 1
ATOM 775 O O . ASP A 1 93 ? -9.775 2.789 -0.106 1.00 96.31 93 ASP A O 1
ATOM 779 N N . LEU A 1 94 ? -8.469 3.707 1.463 1.00 97.38 94 LEU A N 1
ATOM 780 C CA . LEU A 1 94 ? -7.298 3.851 0.585 1.00 97.38 94 LEU A CA 1
ATOM 781 C C . LEU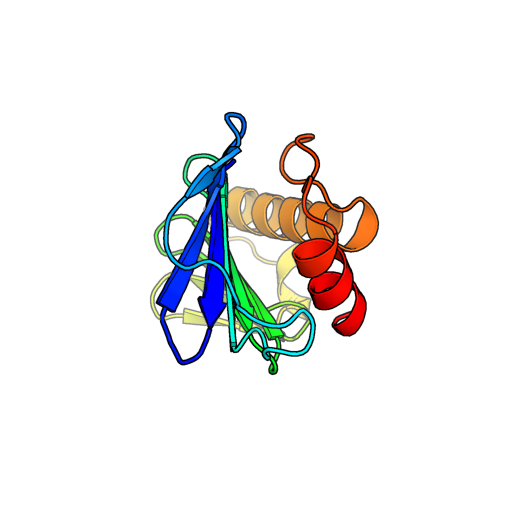 A 1 94 ? -6.802 2.511 0.036 1.00 97.38 94 LEU A C 1
ATOM 783 O O . LEU A 1 94 ? -6.341 2.424 -1.099 1.00 97.38 94 LEU A O 1
ATOM 787 N N . LEU A 1 95 ? -6.843 1.464 0.858 1.00 96.25 95 LEU A N 1
ATOM 788 C CA . LEU A 1 95 ? -6.458 0.126 0.430 1.00 96.25 95 LEU A CA 1
ATOM 789 C C . LEU A 1 95 ? -7.464 -0.442 -0.573 1.00 96.25 95 LEU A C 1
ATOM 791 O O . LEU A 1 95 ? -7.060 -1.101 -1.526 1.00 96.25 95 LEU A O 1
ATOM 795 N N . HIS A 1 96 ? -8.755 -0.180 -0.371 1.00 95.75 96 HIS A N 1
ATOM 796 C CA . HIS A 1 96 ? -9.801 -0.565 -1.308 1.00 95.75 96 HIS A CA 1
ATOM 797 C C . HIS A 1 96 ? -9.657 0.178 -2.640 1.00 95.75 96 HIS A C 1
ATOM 799 O O . HIS A 1 96 ? -9.660 -0.468 -3.685 1.00 95.75 96 HIS A O 1
ATOM 805 N N . GLU A 1 97 ? -9.444 1.494 -2.604 1.00 97.00 97 GLU A N 1
ATOM 806 C CA . GLU A 1 97 ? -9.163 2.332 -3.776 1.00 97.00 97 GLU A CA 1
ATOM 807 C C . GLU A 1 97 ? -7.955 1.793 -4.559 1.00 97.00 97 GLU A C 1
ATOM 809 O O . GLU A 1 97 ? -8.039 1.561 -5.763 1.00 97.00 97 GLU A O 1
ATOM 814 N N . LEU A 1 98 ? -6.854 1.480 -3.870 1.00 96.69 98 LEU A N 1
ATOM 815 C CA . LEU A 1 98 ? -5.645 0.956 -4.508 1.00 96.69 98 LEU A CA 1
ATOM 816 C C . LEU A 1 98 ? -5.884 -0.355 -5.259 1.00 96.69 98 LEU A C 1
ATOM 818 O O . LEU A 1 98 ? -5.265 -0.584 -6.297 1.00 96.69 98 LEU A O 1
ATOM 822 N N . LEU A 1 99 ? -6.734 -1.224 -4.718 1.00 95.12 99 LEU A N 1
ATOM 823 C CA . LEU A 1 99 ? -7.006 -2.534 -5.303 1.00 95.12 99 LEU A CA 1
ATOM 824 C C . LEU A 1 99 ? -8.078 -2.485 -6.388 1.00 95.12 99 LEU A C 1
ATOM 826 O O . LEU A 1 99 ? -8.046 -3.302 -7.294 1.00 95.12 99 LEU A O 1
ATOM 830 N N . THR A 1 100 ? -9.026 -1.557 -6.311 1.00 95.06 100 THR A N 1
ATOM 831 C CA . THR A 1 100 ? -10.173 -1.522 -7.234 1.00 95.06 100 THR A CA 1
ATOM 832 C C . THR A 1 100 ? -10.019 -0.500 -8.351 1.00 95.06 100 THR A C 1
ATOM 834 O O . THR A 1 100 ? -10.436 -0.758 -9.477 1.00 95.06 100 THR A O 1
ATOM 837 N N . GLU A 1 101 ? -9.403 0.641 -8.056 1.00 96.31 101 GLU A N 1
ATOM 838 C CA . GLU A 1 101 ? -9.250 1.777 -8.971 1.00 96.31 101 GLU A CA 1
ATOM 839 C C . GLU A 1 101 ? -7.785 2.008 -9.372 1.00 96.31 101 GLU A C 1
ATOM 841 O O . GLU A 1 101 ? -7.486 2.886 -10.181 1.00 96.31 101 GLU A O 1
ATOM 846 N N . HIS A 1 102 ? -6.856 1.229 -8.803 1.00 95.69 102 HIS A N 1
ATOM 847 C CA . HIS A 1 102 ? -5.410 1.397 -8.974 1.00 95.69 102 HIS A CA 1
ATOM 848 C C . HIS A 1 102 ? -4.955 2.834 -8.704 1.00 95.69 102 HIS A C 1
ATOM 850 O O . HIS A 1 102 ? -4.053 3.355 -9.365 1.00 95.69 102 HIS A O 1
ATOM 856 N N . SER A 1 103 ? -5.559 3.483 -7.711 1.00 95.94 103 SER A N 1
ATOM 857 C CA . SER A 1 103 ? -5.217 4.834 -7.277 1.00 95.94 103 SER A CA 1
ATOM 858 C C . SER A 1 103 ? -5.114 4.924 -5.761 1.00 95.94 103 SER A C 1
ATOM 860 O O . SER A 1 103 ? -5.527 4.035 -5.023 1.00 95.94 103 SER A O 1
ATOM 862 N N . MET A 1 104 ? -4.480 5.986 -5.277 1.00 94.50 104 MET A N 1
ATOM 863 C CA . MET A 1 104 ? -4.417 6.263 -3.847 1.00 94.50 104 MET A CA 1
ATOM 864 C C . MET A 1 104 ? -4.630 7.750 -3.613 1.00 94.50 104 MET A C 1
ATOM 866 O O . MET A 1 104 ? -3.828 8.572 -4.079 1.00 94.50 104 MET A O 1
ATOM 870 N N . GLY A 1 105 ? -5.708 8.099 -2.912 1.00 93.06 105 GLY A N 1
ATOM 871 C CA . GLY A 1 105 ? -6.111 9.489 -2.718 1.00 93.06 105 GLY A CA 1
ATOM 872 C C . GLY A 1 105 ? -6.416 10.194 -4.043 1.00 93.06 105 GLY A C 1
ATOM 873 O O . GLY A 1 105 ? -6.054 11.359 -4.211 1.00 93.06 105 GLY A O 1
ATOM 874 N N . GLY A 1 106 ? -6.987 9.476 -5.013 1.00 93.50 106 GLY A N 1
ATOM 875 C CA . GLY A 1 106 ? -7.300 9.954 -6.363 1.00 93.50 106 GLY A CA 1
ATOM 876 C C . GLY A 1 106 ? -6.100 10.048 -7.310 1.00 93.50 106 GLY A C 1
ATOM 877 O O . GLY A 1 106 ? -6.241 10.510 -8.442 1.00 93.50 106 GLY A O 1
ATOM 878 N N . VAL A 1 107 ? -4.901 9.638 -6.879 1.00 93.50 107 VAL A N 1
ATOM 879 C CA . VAL A 1 107 ? -3.697 9.651 -7.723 1.00 93.50 107 VAL A CA 1
ATOM 880 C C . VAL A 1 107 ? -3.436 8.255 -8.280 1.00 93.50 107 VAL A C 1
ATOM 882 O O . VAL A 1 107 ? -3.103 7.342 -7.527 1.00 93.50 107 VAL A O 1
ATOM 885 N N . ALA A 1 108 ? -3.544 8.110 -9.601 1.00 93.56 108 ALA A N 1
ATOM 886 C CA . ALA A 1 108 ? -3.375 6.840 -10.304 1.00 93.56 108 ALA A CA 1
ATOM 887 C C . ALA A 1 108 ? -1.951 6.263 -10.198 1.00 93.56 108 ALA A C 1
ATOM 889 O O . ALA A 1 108 ? -0.944 6.977 -10.309 1.00 93.56 108 ALA A O 1
ATOM 890 N N . VAL A 1 109 ? -1.870 4.944 -10.026 1.00 93.50 109 VAL A N 1
ATOM 891 C CA . VAL A 1 109 ? -0.645 4.141 -10.073 1.00 93.50 109 VAL A CA 1
ATOM 892 C C . VAL A 1 109 ? -0.238 3.952 -11.533 1.00 93.50 109 VAL A C 1
ATOM 894 O O . VAL A 1 109 ? -0.568 2.971 -12.190 1.00 93.50 109 VAL A O 1
ATOM 897 N N . ASN A 1 110 ? 0.524 4.915 -12.047 1.00 86.38 110 ASN A N 1
ATOM 898 C CA . ASN A 1 110 ? 0.972 4.951 -13.441 1.00 86.38 110 ASN A CA 1
ATOM 899 C C . ASN A 1 110 ? 2.196 4.047 -13.704 1.00 86.38 110 ASN A C 1
ATOM 901 O O . ASN A 1 110 ? 3.205 4.495 -14.246 1.00 86.38 110 ASN A O 1
ATOM 905 N N . ASP A 1 111 ? 2.129 2.774 -13.307 1.00 91.06 111 ASP A N 1
ATOM 906 C CA . ASP A 1 111 ? 3.132 1.754 -13.641 1.00 91.06 111 ASP A CA 1
ATOM 907 C C . ASP A 1 111 ? 2.465 0.394 -13.863 1.00 91.06 111 ASP A C 1
ATOM 909 O O . ASP A 1 111 ? 2.021 -0.259 -12.920 1.00 91.06 111 ASP A O 1
ATOM 913 N N . TYR A 1 112 ? 2.460 -0.064 -15.117 1.00 90.38 112 TYR A N 1
ATOM 914 C CA . TYR A 1 112 ? 1.803 -1.309 -15.527 1.00 90.38 112 TYR A CA 1
ATOM 915 C C . TYR A 1 112 ? 2.246 -2.530 -14.709 1.00 90.38 112 TYR A C 1
ATOM 917 O O . TYR A 1 112 ? 1.426 -3.366 -14.342 1.00 90.38 112 TYR A O 1
ATOM 925 N N . ARG A 1 113 ? 3.546 -2.652 -14.401 1.00 91.00 113 ARG A N 1
ATOM 926 C CA . ARG A 1 113 ? 4.048 -3.809 -13.642 1.00 91.00 113 ARG A CA 1
ATOM 927 C C . ARG A 1 113 ? 3.569 -3.785 -12.193 1.00 91.00 113 ARG A C 1
ATOM 929 O O . ARG A 1 113 ? 3.297 -4.842 -11.644 1.00 91.00 113 ARG A O 1
ATOM 936 N N . THR A 1 114 ? 3.465 -2.603 -11.591 1.00 93.06 114 THR A N 1
ATOM 937 C CA . THR A 1 114 ? 2.895 -2.439 -10.251 1.00 93.06 114 THR A CA 1
ATOM 938 C C . THR A 1 114 ? 1.419 -2.813 -10.244 1.00 93.06 114 THR A C 1
ATOM 940 O O . THR A 1 114 ? 1.019 -3.617 -9.410 1.00 93.06 114 THR A O 1
ATOM 943 N N . VAL A 1 115 ? 0.641 -2.310 -11.208 1.00 93.94 115 VAL A N 1
ATOM 944 C CA . VAL A 1 115 ? -0.780 -2.663 -11.383 1.00 93.94 115 VAL A CA 1
ATOM 945 C C . VAL A 1 115 ? -0.953 -4.175 -11.529 1.00 93.94 115 VAL A C 1
ATOM 947 O O . VAL A 1 115 ? -1.672 -4.786 -10.749 1.00 93.94 115 VAL A O 1
ATOM 950 N N . SER A 1 116 ? -0.179 -4.805 -12.415 1.00 92.69 116 SER A N 1
ATOM 951 C CA . SER A 1 116 ? -0.239 -6.254 -12.626 1.00 92.69 116 SER A CA 1
ATOM 952 C C . SER A 1 116 ? 0.069 -7.076 -11.369 1.00 92.69 116 SER A C 1
ATOM 954 O O . SER A 1 116 ? -0.423 -8.194 -11.269 1.00 92.69 116 SER A O 1
ATOM 956 N N . VAL A 1 117 ? 0.889 -6.574 -10.438 1.00 93.19 117 VAL A N 1
ATOM 957 C CA . VAL A 1 117 ? 1.154 -7.243 -9.149 1.00 93.19 117 VAL A CA 1
ATOM 958 C C . VAL A 1 117 ? 0.023 -6.992 -8.149 1.00 93.19 117 VAL A C 1
ATOM 960 O O . VAL A 1 117 ? -0.295 -7.874 -7.356 1.00 93.19 117 VAL A O 1
ATOM 963 N N . LEU A 1 118 ? -0.601 -5.813 -8.163 1.00 94.19 118 LEU A N 1
ATOM 964 C CA . LEU A 1 118 ? -1.783 -5.548 -7.337 1.00 94.19 118 LEU A CA 1
ATOM 965 C C . LEU A 1 118 ? -2.938 -6.477 -7.731 1.00 94.19 118 LEU A C 1
ATOM 967 O O . LEU A 1 118 ? -3.556 -7.071 -6.852 1.00 94.19 118 LEU A O 1
ATOM 971 N N . ASP A 1 119 ? -3.136 -6.699 -9.031 1.00 93.12 119 ASP A N 1
ATOM 972 C CA . ASP A 1 119 ? -4.191 -7.573 -9.559 1.00 93.12 119 ASP A CA 1
ATOM 973 C C . ASP A 1 119 ? -4.056 -9.038 -9.123 1.00 93.12 119 ASP A C 1
ATOM 975 O O . ASP A 1 119 ? -5.047 -9.758 -9.085 1.00 93.12 119 ASP A O 1
ATOM 979 N N . THR A 1 120 ? -2.860 -9.506 -8.743 1.00 92.38 120 THR A N 1
ATOM 980 C CA . THR A 1 120 ? -2.699 -10.883 -8.239 1.00 92.38 120 THR A CA 1
ATOM 981 C C . THR A 1 120 ? -3.226 -11.079 -6.816 1.00 92.38 120 THR A C 1
ATOM 983 O O . THR A 1 120 ? -3.145 -12.189 -6.294 1.00 92.38 120 THR A O 1
ATOM 986 N N . HIS A 1 121 ? -3.674 -10.011 -6.152 1.00 88.12 121 HIS A N 1
ATOM 987 C CA . HIS A 1 121 ? -4.149 -10.027 -4.766 1.00 88.12 121 HIS A CA 1
ATOM 988 C C . HIS A 1 121 ? -5.675 -9.904 -4.633 1.00 88.12 121 HIS A C 1
ATOM 990 O O . HIS A 1 121 ? -6.169 -9.880 -3.501 1.00 88.12 121 HIS A O 1
ATOM 996 N N . ILE A 1 122 ? -6.390 -9.807 -5.758 1.00 82.31 122 ILE A N 1
ATOM 997 C CA . ILE A 1 122 ? -7.851 -9.675 -5.865 1.00 82.31 122 ILE A CA 1
ATOM 998 C C . ILE A 1 122 ? -8.444 -11.039 -6.221 1.00 82.31 122 ILE A C 1
ATOM 1000 O O . ILE A 1 122 ? -9.428 -11.434 -5.558 1.00 82.31 122 ILE A O 1
#

Radius of gyration: 15.0 Å; chains: 1; bounding box: 37×26×38 Å

Sequence (122 aa):
MNIFKHYRNGTTHITSSGSTGYEPESRNETILAINIQHGEYHVHVYPDGIIISYKYIRIKYGQYFKIGKHKYLISDLERFTGSERKHLLYLNDLLHELLTEHSMGGVAVNDYRTVSVLDTHI

pLDDT: mean 94.29, std 4.14, range [74.81, 98.38]

Foldseek 3Di:
DWKWFDFPVWIWIADPVGIDIDDDPDPPGDGQWMWDDDPQKIWIQGPVFIKIDHDQWIDTPQAWIDRNPDIGGPVCLVVDDDPCNVVSVLSVVQLVCCLPVVAGPPHHPPDPVVNVSSPVRD